Protein AF-A0A2V7X1V0-F1 (afdb_monomer_lite)

Radius of gyration: 23.71 Å; chains: 1; bounding box: 86×31×39 Å

pLDDT: mean 82.38, std 19.91, range [37.06, 98.44]

Sequence (101 aa):
MKFARLLITASSVACFLAAASAQTSRSFKLEPLSPKFMTIVGDAKLETVASGFGFTEGPMWDPAGFLYVSDETMNKIFRVYPNGKKEEVIALGDPDGNTFD

Foldseek 3Di:
DDDDDDDDDPDDPPPPPPPPPPPPPDDDDDDDPDPVVCVPCPPDDDDDQEDDADDWAAWDDDPVAWTWIDGQVQQFIWTGHSNHDIDTDDRHNGDHYDDDD

Secondary structure (DSSP, 8-state):
-----------SSTTSS--S------------SSHHHHHHHTT----------SSEEEEEEETTTEEEEEETTTTEEEEE-TTS-EEEEEE-S--------

Structure (mmCIF, N/CA/C/O backbone):
data_AF-A0A2V7X1V0-F1
#
_entry.id   AF-A0A2V7X1V0-F1
#
loop_
_atom_site.group_PDB
_atom_site.id
_atom_site.type_symbol
_atom_site.label_atom_id
_atom_site.label_alt_id
_atom_site.label_comp_id
_atom_site.label_asym_id
_atom_site.label_entity_id
_atom_site.label_seq_id
_atom_site.pdbx_PDB_ins_code
_atom_site.Cartn_x
_atom_site.Cartn_y
_atom_site.Cartn_z
_atom_site.occupancy
_atom_site.B_iso_or_equiv
_atom_site.auth_seq_id
_atom_site.auth_comp_id
_atom_site.auth_asym_id
_atom_site.auth_atom_id
_atom_site.pdbx_PDB_model_num
ATOM 1 N N . MET A 1 1 ? 70.988 -20.502 -5.388 1.00 37.06 1 MET A N 1
ATOM 2 C CA . MET A 1 1 ? 70.193 -19.397 -5.966 1.00 37.06 1 MET A CA 1
ATOM 3 C C . MET A 1 1 ? 68.722 -19.686 -5.722 1.00 37.06 1 MET A C 1
ATOM 5 O O . MET A 1 1 ? 68.285 -20.803 -5.950 1.00 37.06 1 MET A O 1
ATOM 9 N N . LYS A 1 2 ? 68.042 -18.701 -5.134 1.00 39.50 2 LYS A N 1
ATOM 10 C CA . LYS A 1 2 ? 66.651 -18.673 -4.660 1.00 39.50 2 LYS A CA 1
ATOM 11 C C . LYS A 1 2 ? 65.656 -19.158 -5.719 1.00 39.50 2 LYS A C 1
ATOM 13 O O . LYS A 1 2 ? 65.737 -18.639 -6.818 1.00 39.50 2 LYS A O 1
ATOM 18 N N . PHE A 1 3 ? 64.656 -19.957 -5.341 1.00 42.75 3 PHE A N 1
ATOM 19 C CA . PHE A 1 3 ? 63.272 -19.698 -5.759 1.00 42.75 3 PHE A CA 1
ATOM 20 C C . PHE A 1 3 ? 62.330 -19.998 -4.592 1.00 42.75 3 PHE A C 1
ATOM 22 O O . PHE A 1 3 ? 62.305 -21.093 -4.035 1.00 42.75 3 PHE A O 1
ATOM 29 N N . ALA A 1 4 ? 61.666 -18.934 -4.153 1.00 40.56 4 ALA A N 1
ATOM 30 C CA . ALA A 1 4 ? 60.837 -18.868 -2.967 1.00 40.56 4 ALA A CA 1
ATOM 31 C C . ALA A 1 4 ? 59.419 -19.372 -3.256 1.00 40.56 4 ALA A C 1
ATOM 33 O O . ALA A 1 4 ? 58.910 -19.249 -4.368 1.00 40.56 4 ALA A O 1
ATOM 34 N N . ARG A 1 5 ? 58.788 -19.904 -2.208 1.00 46.56 5 ARG A N 1
ATOM 35 C CA . ARG A 1 5 ? 57.357 -20.207 -2.123 1.00 46.56 5 ARG A CA 1
ATOM 36 C C . ARG A 1 5 ? 56.536 -18.957 -2.469 1.00 46.56 5 ARG A C 1
ATOM 38 O O . ARG A 1 5 ? 56.798 -17.906 -1.889 1.00 46.56 5 ARG A O 1
ATOM 45 N N . LEU A 1 6 ? 55.514 -19.087 -3.316 1.00 39.78 6 LEU A N 1
ATOM 46 C CA . LEU A 1 6 ? 54.448 -18.090 -3.426 1.00 39.78 6 LEU A CA 1
ATOM 47 C C . LEU A 1 6 ? 53.108 -18.753 -3.091 1.00 39.78 6 LEU A C 1
ATOM 49 O O . LEU A 1 6 ? 52.609 -19.604 -3.820 1.00 39.78 6 LEU A O 1
ATOM 53 N N . LEU A 1 7 ? 52.587 -18.377 -1.927 1.00 47.91 7 LEU A N 1
ATOM 54 C CA . LEU A 1 7 ? 51.258 -18.685 -1.422 1.00 47.91 7 LEU A CA 1
ATOM 55 C C . LEU A 1 7 ? 50.326 -17.505 -1.744 1.00 47.91 7 LEU A C 1
ATOM 57 O O . LEU A 1 7 ? 50.694 -16.363 -1.495 1.00 47.91 7 LEU A O 1
ATOM 61 N N . ILE A 1 8 ? 49.113 -17.849 -2.190 1.00 47.91 8 ILE A N 1
ATOM 62 C CA . ILE A 1 8 ? 47.825 -17.166 -1.959 1.00 47.91 8 ILE A CA 1
ATOM 63 C C . ILE A 1 8 ? 47.630 -15.768 -2.574 1.00 47.91 8 ILE A C 1
ATOM 65 O O . ILE A 1 8 ? 48.122 -14.779 -2.050 1.00 47.91 8 ILE A O 1
ATOM 69 N N . THR A 1 9 ? 46.688 -15.684 -3.522 1.00 42.91 9 THR A N 1
ATOM 70 C CA . THR A 1 9 ? 45.639 -14.642 -3.534 1.00 42.91 9 THR A CA 1
ATOM 71 C C . THR A 1 9 ? 44.330 -15.205 -4.106 1.00 42.91 9 THR A C 1
ATOM 73 O O . THR 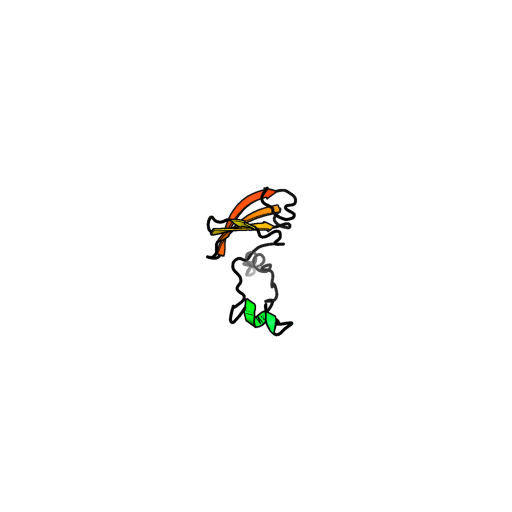A 1 9 ? 43.942 -14.943 -5.239 1.00 42.91 9 THR A O 1
ATOM 76 N N . ALA A 1 10 ? 43.610 -15.985 -3.299 1.00 50.47 10 ALA A N 1
ATOM 77 C CA . ALA A 1 10 ? 42.186 -16.249 -3.510 1.00 50.47 10 ALA A CA 1
ATOM 78 C C . ALA A 1 10 ? 41.376 -15.260 -2.654 1.00 50.47 10 ALA A C 1
ATOM 80 O O . ALA A 1 10 ? 40.889 -15.623 -1.594 1.00 50.47 10 ALA A O 1
ATOM 81 N N . SER A 1 11 ? 41.292 -13.992 -3.071 1.00 49.22 11 SER A N 1
ATOM 82 C CA . SER A 1 11 ? 40.530 -12.957 -2.348 1.00 49.22 11 SER A CA 1
ATOM 83 C C . SER A 1 11 ? 40.026 -11.882 -3.304 1.00 49.22 11 SER A C 1
ATOM 85 O O . SER A 1 11 ? 40.630 -10.820 -3.421 1.00 49.22 11 SER A O 1
ATOM 87 N N . SER A 1 12 ? 38.923 -12.132 -4.013 1.00 48.19 12 SER A N 1
ATOM 88 C CA . SER A 1 12 ? 38.195 -11.039 -4.694 1.00 48.19 12 SER A CA 1
ATOM 89 C C . SER A 1 12 ? 36.679 -11.236 -4.829 1.00 48.19 12 SER A C 1
ATOM 91 O O . SER A 1 12 ? 36.014 -10.341 -5.330 1.00 48.19 12 SER A O 1
ATOM 93 N N . VAL A 1 13 ? 36.089 -12.344 -4.363 1.00 49.09 13 VAL A N 1
ATOM 94 C CA . VAL A 1 13 ? 34.644 -12.602 -4.579 1.00 49.09 13 VAL A CA 1
ATOM 95 C C . VAL A 1 13 ? 33.761 -12.196 -3.381 1.00 49.09 13 VAL A C 1
ATOM 97 O O . VAL A 1 13 ? 32.543 -12.155 -3.495 1.00 49.09 13 VAL A O 1
ATOM 100 N N . ALA A 1 14 ? 34.332 -11.828 -2.231 1.00 46.22 14 ALA A N 1
ATOM 101 C CA . ALA A 1 14 ? 33.556 -11.721 -0.987 1.00 46.22 14 ALA A CA 1
ATOM 102 C C . ALA A 1 14 ? 32.909 -10.349 -0.680 1.00 46.22 14 ALA A C 1
ATOM 104 O O . ALA A 1 14 ? 32.162 -10.257 0.289 1.00 46.22 14 ALA A O 1
ATOM 105 N N . CYS A 1 15 ? 33.151 -9.284 -1.456 1.00 46.03 15 CYS A N 1
ATOM 106 C CA . CYS A 1 15 ? 32.758 -7.925 -1.033 1.00 46.03 15 CYS A CA 1
ATOM 107 C C . CYS A 1 15 ? 31.432 -7.373 -1.593 1.00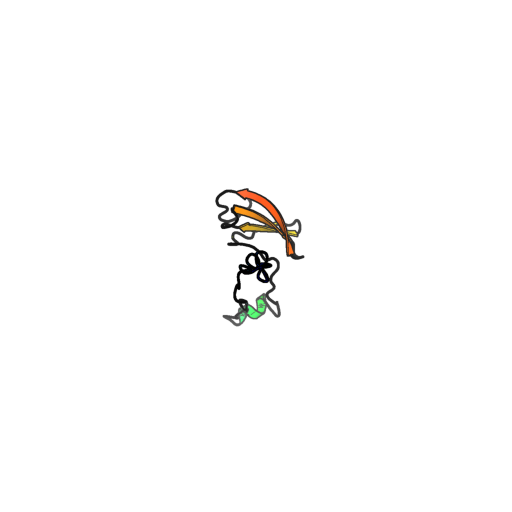 46.03 15 CYS A C 1
ATOM 109 O O . CYS A 1 15 ? 31.074 -6.256 -1.235 1.00 46.03 15 CYS A O 1
ATOM 111 N N . PHE A 1 16 ? 30.671 -8.104 -2.415 1.00 48.62 16 PHE A N 1
ATOM 112 C CA . PHE A 1 16 ? 29.440 -7.554 -3.021 1.00 48.62 16 PHE A CA 1
ATOM 113 C C . PHE A 1 16 ? 28.118 -7.915 -2.320 1.00 48.62 16 PHE A C 1
ATOM 115 O O . PHE A 1 16 ? 27.062 -7.502 -2.786 1.00 48.62 16 PHE A O 1
ATOM 122 N N . LEU A 1 17 ? 28.132 -8.638 -1.194 1.00 49.16 17 LEU A N 1
ATOM 123 C CA . LEU A 1 17 ? 26.892 -9.127 -0.560 1.00 49.16 17 LEU A CA 1
ATOM 124 C C . LEU A 1 17 ? 26.413 -8.332 0.669 1.00 49.16 17 LEU A C 1
ATOM 126 O O . LEU A 1 17 ? 25.378 -8.664 1.236 1.00 49.16 17 LEU A O 1
ATOM 130 N N . ALA A 1 18 ? 27.116 -7.279 1.091 1.00 49.22 18 ALA A N 1
ATOM 131 C CA . ALA A 1 18 ? 26.884 -6.651 2.399 1.00 49.22 18 ALA A CA 1
ATOM 132 C C . ALA A 1 18 ? 26.128 -5.305 2.365 1.00 49.22 18 ALA A C 1
ATOM 134 O O . ALA A 1 18 ? 26.320 -4.480 3.253 1.00 49.22 18 ALA A O 1
ATOM 135 N N . ALA A 1 19 ? 25.268 -5.068 1.371 1.00 52.78 19 ALA A N 1
ATOM 136 C CA . ALA A 1 19 ? 24.394 -3.886 1.338 1.00 52.78 19 ALA A CA 1
ATOM 137 C C . ALA A 1 19 ? 22.898 -4.245 1.347 1.00 52.78 19 ALA A C 1
ATOM 139 O O . ALA A 1 19 ? 22.064 -3.470 0.882 1.00 52.78 19 ALA A O 1
ATOM 140 N N . ALA A 1 20 ? 22.533 -5.416 1.879 1.00 56.88 20 ALA A N 1
ATOM 141 C CA . ALA A 1 20 ? 21.149 -5.653 2.266 1.00 56.88 20 ALA A CA 1
ATOM 142 C C . ALA A 1 20 ? 20.839 -4.702 3.429 1.00 56.88 20 ALA A C 1
ATOM 144 O O . ALA A 1 20 ? 21.313 -4.910 4.545 1.00 56.88 20 ALA A O 1
ATOM 145 N N . SER A 1 21 ? 20.124 -3.616 3.120 1.00 56.12 21 SER A N 1
ATOM 146 C CA . SER A 1 21 ? 19.634 -2.626 4.077 1.00 56.12 21 SER A CA 1
ATOM 147 C C . SER A 1 21 ? 19.136 -3.332 5.335 1.00 56.12 21 SER A C 1
ATOM 149 O O . SER A 1 21 ? 18.143 -4.062 5.300 1.00 56.12 21 SER A O 1
ATOM 151 N N . ALA A 1 22 ? 19.838 -3.132 6.450 1.00 51.38 22 ALA A N 1
ATOM 152 C CA . ALA A 1 22 ? 19.350 -3.495 7.768 1.00 51.38 22 ALA A CA 1
ATOM 153 C C . ALA A 1 22 ? 18.248 -2.497 8.148 1.00 51.38 22 ALA A C 1
ATOM 155 O O . ALA A 1 22 ? 18.424 -1.654 9.026 1.00 51.38 22 ALA A O 1
ATOM 156 N N . GLN A 1 23 ? 17.118 -2.557 7.440 1.00 58.84 23 GLN A N 1
ATOM 157 C CA . GLN A 1 23 ? 15.909 -1.860 7.837 1.00 58.84 23 GLN A CA 1
ATOM 158 C C . GLN A 1 23 ? 15.532 -2.450 9.196 1.00 58.84 23 GLN A C 1
ATOM 160 O O . GLN A 1 23 ? 15.170 -3.625 9.297 1.00 58.84 23 GLN A O 1
ATOM 165 N N . THR A 1 24 ? 15.696 -1.667 10.262 1.00 63.09 24 THR A N 1
ATOM 166 C CA . THR A 1 24 ? 15.275 -2.075 11.600 1.00 63.09 24 THR A CA 1
ATOM 167 C C . THR A 1 24 ? 13.819 -2.517 11.528 1.00 63.09 24 THR A C 1
ATOM 169 O O . THR A 1 24 ? 12.977 -1.820 10.956 1.00 63.09 24 THR A O 1
ATOM 172 N N . SER A 1 25 ? 13.530 -3.709 12.057 1.00 68.12 25 SER A N 1
ATOM 173 C CA . SER A 1 25 ? 12.163 -4.223 12.099 1.00 68.12 25 SER A CA 1
ATOM 174 C C . SER A 1 25 ? 11.298 -3.215 12.851 1.00 68.12 25 SER A C 1
ATOM 176 O O . SER A 1 25 ? 11.470 -3.010 14.055 1.00 68.12 25 SER A O 1
ATOM 178 N N . ARG A 1 26 ? 10.416 -2.521 12.126 1.00 72.44 26 ARG A N 1
ATOM 179 C CA . ARG A 1 26 ? 9.446 -1.617 12.737 1.00 72.44 26 ARG A CA 1
ATOM 180 C C . ARG A 1 26 ? 8.327 -2.479 13.304 1.00 72.44 26 ARG A C 1
ATOM 182 O O . ARG A 1 26 ? 7.677 -3.218 12.571 1.00 72.44 26 ARG A O 1
ATOM 189 N N . SER A 1 27 ? 8.107 -2.387 14.612 1.00 76.12 27 SER A N 1
ATOM 190 C CA . SER A 1 27 ? 6.936 -2.995 15.237 1.00 76.12 27 SER A CA 1
ATOM 191 C C . SER A 1 27 ? 5.722 -2.128 14.931 1.00 76.12 27 SER A C 1
ATOM 193 O O . SER A 1 27 ? 5.589 -1.038 15.483 1.00 76.12 27 SER A O 1
ATOM 195 N N . PHE A 1 28 ? 4.827 -2.612 14.077 1.00 80.44 28 PHE A N 1
ATOM 196 C CA . PHE A 1 28 ? 3.538 -1.968 13.865 1.00 80.44 28 PHE A CA 1
ATOM 197 C C . PHE A 1 28 ? 2.546 -2.452 14.925 1.00 80.44 28 PHE A C 1
ATOM 199 O O . PHE A 1 28 ? 2.398 -3.653 15.151 1.00 80.44 28 PHE A O 1
ATOM 206 N N . LYS A 1 29 ? 1.882 -1.517 15.605 1.00 84.25 29 LYS A N 1
ATOM 207 C CA . LYS A 1 29 ? 0.877 -1.811 16.627 1.00 84.25 29 LYS A CA 1
ATOM 208 C C . LYS A 1 29 ? -0.307 -0.872 16.451 1.00 84.25 29 LYS A C 1
ATOM 210 O O . LYS A 1 29 ? -0.124 0.319 16.227 1.00 84.25 29 LYS A O 1
ATOM 215 N N . LEU A 1 30 ? -1.509 -1.417 16.601 1.00 87.06 30 LEU A N 1
ATOM 216 C CA . LEU A 1 30 ? -2.725 -0.624 16.716 1.00 87.06 30 LEU A CA 1
ATOM 217 C C . LEU A 1 30 ? -2.840 -0.083 18.146 1.00 87.06 30 LEU A C 1
ATOM 219 O O . LEU A 1 30 ? -2.822 -0.852 19.112 1.00 87.06 30 LEU A O 1
ATOM 223 N N . GLU A 1 31 ? -2.937 1.238 18.277 1.00 88.94 31 GLU A N 1
ATOM 224 C CA . GLU A 1 31 ? -3.147 1.919 19.553 1.00 88.94 31 GLU A CA 1
ATOM 225 C C . GLU A 1 31 ? -4.562 2.518 19.603 1.00 88.94 31 GLU A C 1
ATOM 227 O O . GLU A 1 31 ? -4.870 3.441 18.845 1.00 88.94 31 GLU A O 1
ATOM 232 N N . PRO A 1 32 ? -5.452 2.006 20.469 1.00 91.56 32 PRO A N 1
ATOM 233 C CA . PRO A 1 32 ? -6.800 2.541 20.590 1.00 91.56 32 PRO A CA 1
ATOM 234 C C . PRO A 1 32 ? -6.786 3.881 21.339 1.00 91.56 32 PRO A C 1
ATOM 236 O O . PRO A 1 32 ? -6.610 3.920 22.553 1.00 91.56 32 PRO A O 1
ATOM 239 N N . LEU A 1 33 ? -7.048 4.981 20.627 1.00 94.56 33 LEU A N 1
ATOM 240 C CA . LEU A 1 33 ? -7.141 6.328 21.221 1.00 94.56 33 LEU A CA 1
ATOM 241 C C . LEU A 1 33 ? -8.520 6.639 21.834 1.00 94.56 33 LEU A C 1
ATOM 243 O O . LEU A 1 33 ? -8.714 7.685 22.450 1.00 94.56 33 LEU A O 1
ATOM 247 N N . SER A 1 34 ? -9.506 5.754 21.654 1.00 95.81 34 SER A N 1
ATOM 248 C CA . SER A 1 34 ? -10.827 5.874 22.278 1.00 95.81 34 SER A CA 1
ATOM 249 C C . SER A 1 34 ? -11.522 4.513 22.412 1.00 95.81 34 SER A C 1
ATOM 251 O O . SER A 1 34 ? -11.223 3.600 21.638 1.00 95.81 34 SER A O 1
ATOM 253 N N . PRO A 1 35 ? -12.522 4.374 23.306 1.00 92.75 35 PRO A N 1
ATOM 254 C CA . PRO A 1 35 ? -13.307 3.141 23.416 1.00 92.75 35 PRO A CA 1
ATOM 255 C C . PRO A 1 35 ? -14.019 2.737 22.116 1.00 92.75 35 PRO A C 1
ATOM 257 O O . PRO A 1 35 ? -14.161 1.550 21.837 1.00 92.75 35 PRO A O 1
ATOM 260 N N . LYS A 1 36 ? -14.424 3.713 21.286 1.00 96.31 36 LYS A N 1
ATOM 261 C CA . LYS A 1 36 ? -15.111 3.461 20.007 1.00 96.31 36 LYS A CA 1
ATOM 262 C C . LYS A 1 36 ? -14.223 2.761 18.976 1.00 96.31 36 LYS A C 1
ATOM 264 O O . LYS A 1 36 ? -14.750 2.105 18.085 1.00 96.31 36 LYS A O 1
ATOM 269 N N . PHE A 1 37 ? -12.897 2.868 19.097 1.00 95.00 37 PHE A N 1
ATOM 270 C CA . PHE A 1 37 ? -11.958 2.204 18.189 1.00 95.00 37 PHE A CA 1
ATOM 271 C C . PHE A 1 37 ? -12.188 0.689 18.161 1.00 95.00 37 PHE A C 1
ATOM 273 O O . PHE A 1 37 ? -12.318 0.097 17.093 1.00 95.00 37 PHE A O 1
ATOM 280 N N . MET A 1 38 ? -12.331 0.074 19.338 1.00 93.25 38 MET A N 1
ATOM 281 C CA . MET A 1 38 ? -12.518 -1.375 19.452 1.00 93.25 38 MET A CA 1
ATOM 282 C C . MET A 1 38 ? -13.865 -1.843 18.899 1.00 93.25 38 MET A C 1
ATOM 284 O O . MET A 1 38 ? -13.988 -2.994 18.499 1.00 93.25 38 MET A O 1
ATOM 288 N N . THR A 1 39 ? -14.863 -0.959 18.824 1.00 95.44 39 THR A N 1
ATOM 289 C CA . THR A 1 39 ? -16.151 -1.260 18.184 1.00 95.44 39 THR A CA 1
ATOM 290 C C . THR A 1 39 ? -16.027 -1.398 16.665 1.00 95.44 39 THR A C 1
ATOM 292 O O . THR A 1 39 ? -16.808 -2.122 16.062 1.00 95.44 39 THR A O 1
ATOM 295 N N . ILE A 1 40 ? -15.063 -0.707 16.050 1.00 93.88 40 ILE A N 1
ATOM 296 C CA . ILE A 1 40 ? -14.834 -0.730 14.599 1.00 93.88 40 ILE A CA 1
ATOM 297 C C . ILE A 1 40 ? -13.816 -1.812 14.235 1.00 93.88 40 ILE A C 1
ATOM 299 O O . ILE A 1 40 ? -14.023 -2.566 13.292 1.00 93.88 40 ILE A O 1
ATOM 303 N N . VAL A 1 41 ? -12.709 -1.873 14.976 1.00 93.44 41 VAL A N 1
ATOM 304 C CA . VAL A 1 41 ? -11.538 -2.681 14.611 1.00 93.44 41 VAL A CA 1
ATOM 305 C C . VAL A 1 41 ? -11.565 -4.077 15.239 1.00 93.44 41 VAL A C 1
ATOM 307 O O . VAL A 1 41 ? -11.029 -5.015 14.655 1.00 93.44 41 VAL A O 1
ATOM 310 N N . GLY A 1 42 ? -12.202 -4.248 16.403 1.00 92.19 42 GLY A N 1
ATOM 311 C CA . GLY A 1 42 ? -12.292 -5.545 17.077 1.00 92.19 42 GLY A CA 1
ATOM 312 C C . GLY A 1 42 ? -10.921 -6.158 17.378 1.00 92.19 42 GLY A C 1
ATOM 313 O O . GLY A 1 42 ? -10.039 -5.497 17.923 1.00 92.19 42 GLY A O 1
ATOM 314 N N . ASP A 1 43 ? -10.752 -7.43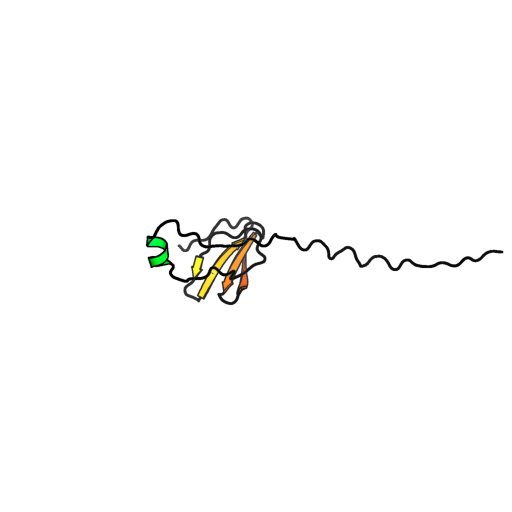2 17.033 1.00 89.75 43 ASP A N 1
ATOM 315 C CA . ASP A 1 43 ? -9.525 -8.216 17.199 1.00 89.75 43 ASP A CA 1
ATOM 316 C C . ASP A 1 43 ? -8.636 -8.244 15.940 1.00 89.75 43 ASP A C 1
ATOM 318 O O . ASP A 1 43 ? -7.721 -9.070 15.845 1.00 89.75 43 ASP A O 1
ATOM 322 N N . ALA A 1 44 ? -8.879 -7.340 14.982 1.00 90.75 44 ALA A N 1
ATOM 323 C CA . ALA A 1 44 ? -8.115 -7.272 13.745 1.00 90.75 44 ALA A CA 1
ATOM 324 C C . ALA A 1 44 ? -6.608 -7.127 14.011 1.00 90.75 44 ALA A C 1
ATOM 326 O O . ALA A 1 44 ? -6.155 -6.364 14.871 1.00 90.75 44 ALA A O 1
ATOM 327 N N . LYS A 1 45 ? -5.817 -7.863 13.228 1.00 86.81 45 LYS A N 1
ATOM 328 C CA . LYS A 1 45 ? -4.356 -7.835 13.281 1.00 86.81 45 LYS A CA 1
ATOM 329 C C . LYS A 1 45 ? -3.827 -7.061 12.090 1.00 86.81 45 LYS A C 1
ATOM 331 O O . LYS A 1 45 ? -4.278 -7.257 10.969 1.00 86.81 45 LYS A O 1
ATOM 336 N N . LEU A 1 46 ? -2.854 -6.199 12.351 1.00 89.31 46 LEU A N 1
ATOM 337 C CA . LE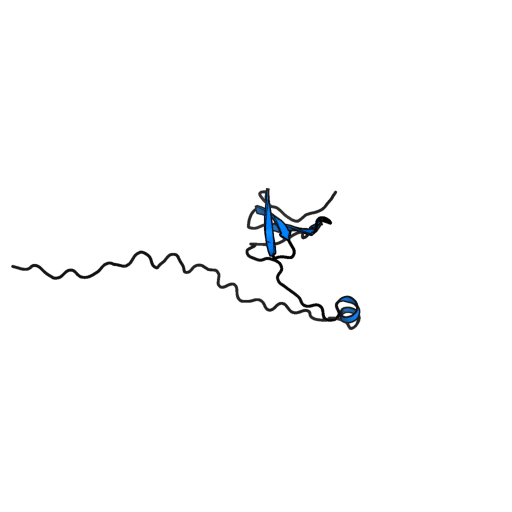U A 1 46 ? -2.138 -5.508 11.293 1.00 89.31 46 LEU A CA 1
ATOM 338 C C . LEU A 1 46 ? -1.123 -6.465 10.662 1.00 89.31 46 LEU A C 1
ATOM 340 O O . LEU A 1 46 ? -0.344 -7.099 11.376 1.00 89.31 46 LEU A O 1
ATOM 344 N N . GLU A 1 47 ? -1.136 -6.553 9.338 1.00 88.94 47 GLU A N 1
ATOM 345 C CA . GLU A 1 47 ? -0.263 -7.432 8.566 1.00 88.94 47 GLU A CA 1
ATOM 346 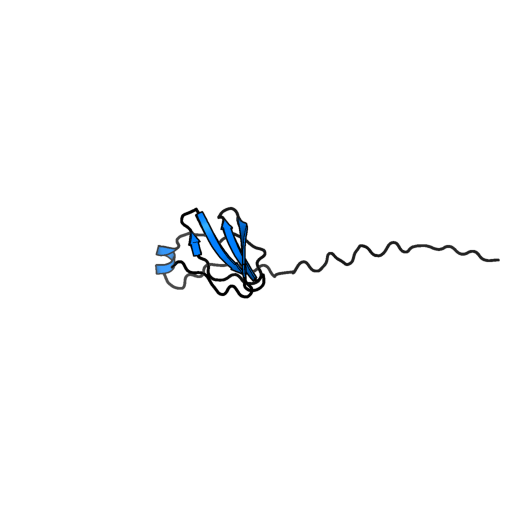C C . GLU A 1 47 ? 0.428 -6.681 7.429 1.00 88.94 47 GLU A C 1
ATOM 348 O O . GLU A 1 47 ? -0.100 -5.720 6.866 1.00 88.94 47 GLU A O 1
ATOM 353 N N . THR A 1 48 ? 1.631 -7.133 7.087 1.00 91.19 48 THR A N 1
ATOM 354 C CA . THR A 1 48 ? 2.340 -6.651 5.903 1.00 91.19 48 THR A CA 1
ATOM 355 C C . THR A 1 48 ? 1.862 -7.446 4.696 1.00 91.19 48 THR A C 1
ATOM 357 O O . THR A 1 48 ? 2.211 -8.616 4.564 1.00 91.19 48 THR A O 1
ATOM 360 N N . VAL A 1 49 ? 1.107 -6.807 3.800 1.00 93.62 49 VAL A N 1
ATOM 361 C CA . VAL A 1 49 ? 0.620 -7.447 2.565 1.00 93.62 49 VAL A CA 1
ATOM 362 C C . VAL A 1 49 ? 1.743 -7.586 1.535 1.00 93.62 49 VAL A C 1
ATOM 364 O O . VAL A 1 49 ? 1.928 -8.651 0.961 1.00 93.62 49 VAL A O 1
ATOM 367 N N . ALA A 1 50 ? 2.534 -6.533 1.317 1.00 94.75 50 ALA A N 1
ATOM 368 C CA . ALA A 1 50 ? 3.656 -6.542 0.381 1.00 94.75 50 ALA A CA 1
ATOM 369 C C . ALA A 1 50 ? 4.815 -5.670 0.885 1.00 94.75 50 ALA A C 1
ATOM 371 O O . ALA A 1 50 ? 4.630 -4.777 1.711 1.00 94.75 50 ALA A O 1
ATOM 372 N N . SER A 1 51 ? 6.024 -5.935 0.388 1.00 93.75 51 SER A N 1
ATOM 373 C CA . SER A 1 51 ? 7.253 -5.245 0.793 1.00 93.75 51 SER A CA 1
ATOM 374 C C . SER A 1 51 ? 8.175 -4.956 -0.402 1.00 93.75 51 SER A C 1
ATOM 376 O O . SER A 1 51 ? 7.817 -5.172 -1.567 1.00 93.75 51 SER A O 1
ATOM 378 N N . GLY A 1 52 ? 9.364 -4.410 -0.126 1.00 93.81 52 GLY A N 1
ATOM 379 C CA . GLY A 1 52 ? 10.353 -4.071 -1.153 1.00 93.81 52 GLY A CA 1
ATOM 380 C C . GLY A 1 52 ? 9.942 -2.876 -2.015 1.00 93.81 52 GLY A C 1
ATOM 381 O O . GLY A 1 52 ? 10.132 -2.920 -3.227 1.00 93.81 52 GLY A O 1
ATOM 382 N N . PHE A 1 53 ? 9.306 -1.879 -1.405 1.00 95.00 53 PHE A N 1
ATOM 383 C CA . PHE A 1 53 ? 9.030 -0.561 -1.982 1.00 95.00 53 PHE A CA 1
ATOM 384 C C . PHE A 1 53 ? 10.053 0.454 -1.454 1.00 95.00 53 PHE A C 1
ATOM 386 O O . PHE A 1 53 ? 10.695 0.192 -0.432 1.00 95.00 53 PHE A O 1
ATOM 393 N N . GLY A 1 54 ? 10.207 1.585 -2.138 1.00 94.81 54 GLY A N 1
ATOM 394 C CA . GLY A 1 54 ? 10.971 2.729 -1.650 1.00 94.81 54 GLY A CA 1
ATOM 395 C C . GLY A 1 54 ? 10.101 3.657 -0.807 1.00 94.81 54 GLY A C 1
ATOM 396 O O . GLY A 1 54 ? 10.315 3.757 0.401 1.00 94.81 54 GLY A O 1
ATOM 397 N N . PHE A 1 55 ? 9.085 4.263 -1.425 1.00 94.38 55 PHE A N 1
ATOM 398 C CA . PHE A 1 55 ? 8.122 5.132 -0.743 1.00 94.38 55 PHE A CA 1
ATOM 399 C C . PHE A 1 55 ? 6.718 4.885 -1.300 1.00 94.38 55 PHE A C 1
ATOM 401 O O . PHE A 1 55 ? 6.417 5.317 -2.404 1.00 94.38 55 PHE A O 1
ATOM 408 N N . THR A 1 56 ? 5.865 4.179 -0.553 1.00 95.44 56 THR A N 1
ATOM 409 C CA . THR A 1 56 ? 4.494 3.856 -0.985 1.00 95.44 56 THR A CA 1
ATOM 410 C C . THR A 1 56 ? 3.521 5.006 -0.741 1.00 95.44 56 THR A C 1
ATOM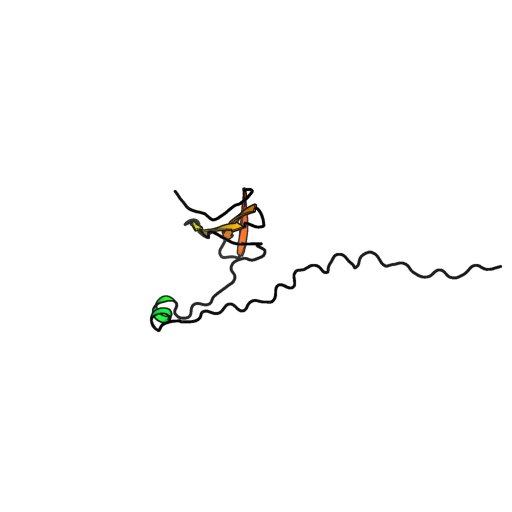 412 O O . THR A 1 56 ? 3.415 5.446 0.402 1.00 95.44 56 THR A O 1
ATOM 415 N N . GLU A 1 57 ? 2.736 5.372 -1.752 1.00 95.56 57 GLU A N 1
ATOM 416 C CA . GLU A 1 57 ? 1.685 6.398 -1.678 1.00 95.56 57 GLU A CA 1
ATOM 417 C C . GLU A 1 57 ? 0.408 5.994 -2.425 1.00 95.56 57 GLU A C 1
ATOM 419 O O . GLU A 1 57 ? 0.384 5.038 -3.210 1.00 95.56 57 GLU A O 1
ATOM 424 N N . GLY A 1 58 ? -0.669 6.740 -2.165 1.00 95.75 58 GLY A N 1
ATOM 425 C CA . GLY A 1 58 ? -1.928 6.674 -2.914 1.00 95.75 58 GLY A CA 1
ATOM 426 C C . GLY A 1 58 ? -2.506 5.270 -3.113 1.00 95.75 58 GLY A C 1
ATOM 427 O O . GLY A 1 58 ? -2.704 4.876 -4.266 1.00 95.75 58 GLY A O 1
ATOM 428 N N . PRO A 1 59 ? -2.770 4.493 -2.045 1.00 96.38 59 PRO A N 1
ATOM 429 C CA . PRO A 1 59 ? -3.420 3.200 -2.191 1.00 96.38 59 PRO A CA 1
ATOM 430 C C . PRO A 1 59 ? -4.839 3.373 -2.750 1.00 96.38 59 PRO A C 1
ATOM 432 O O . PRO A 1 59 ? -5.644 4.115 -2.190 1.00 96.38 59 PRO A O 1
ATOM 435 N N . MET A 1 60 ? -5.168 2.646 -3.818 1.00 96.88 60 MET A N 1
ATOM 436 C CA . MET A 1 60 ? -6.499 2.653 -4.435 1.00 96.88 60 MET A CA 1
ATOM 437 C C . MET A 1 60 ? -7.017 1.232 -4.627 1.00 96.88 60 MET A C 1
ATOM 439 O O . MET A 1 60 ? -6.382 0.433 -5.310 1.00 96.88 60 MET A O 1
ATOM 443 N N . TRP A 1 61 ? -8.178 0.909 -4.059 1.00 96.62 61 TRP A N 1
ATOM 444 C CA . TRP A 1 61 ? -8.780 -0.418 -4.201 1.00 96.62 61 TRP A CA 1
ATOM 445 C C . TRP A 1 61 ? -9.527 -0.573 -5.525 1.00 96.62 61 TRP A C 1
ATOM 447 O O . TRP A 1 61 ? -10.442 0.193 -5.815 1.00 96.62 61 TRP A O 1
ATOM 457 N N . ASP A 1 62 ? -9.183 -1.611 -6.284 1.00 97.25 62 ASP A N 1
ATOM 458 C CA . ASP A 1 62 ? -9.912 -2.033 -7.475 1.00 97.25 62 ASP A CA 1
ATOM 459 C C . ASP A 1 62 ? -10.845 -3.214 -7.125 1.00 97.25 62 ASP A C 1
ATOM 461 O O . ASP A 1 62 ? -10.388 -4.204 -6.537 1.00 97.25 62 ASP A O 1
ATOM 465 N N . PRO A 1 63 ? -12.142 -3.172 -7.495 1.00 96.94 63 PRO A N 1
ATOM 466 C CA . PRO A 1 63 ? -13.073 -4.287 -7.299 1.00 96.94 63 PRO A CA 1
ATOM 467 C C . PRO A 1 63 ? -12.624 -5.627 -7.906 1.00 96.94 63 PRO A C 1
ATOM 469 O O . PRO A 1 63 ? -13.126 -6.672 -7.494 1.00 96.94 63 PRO A O 1
ATOM 472 N N . ALA A 1 64 ? -11.668 -5.628 -8.841 1.00 97.19 64 ALA A N 1
ATOM 473 C CA . ALA A 1 64 ? -11.024 -6.832 -9.362 1.00 97.19 64 ALA A CA 1
ATOM 474 C C . ALA A 1 64 ? -10.108 -7.549 -8.343 1.00 97.19 64 ALA A C 1
ATOM 476 O O . ALA A 1 64 ? -9.619 -8.643 -8.629 1.00 97.19 64 ALA A O 1
ATOM 477 N N . GLY A 1 65 ? -9.895 -6.981 -7.150 1.00 97.56 65 GLY A N 1
ATOM 478 C CA . GLY A 1 65 ? -9.261 -7.663 -6.019 1.00 97.56 65 GLY A CA 1
ATOM 479 C C . GLY A 1 65 ? -7.787 -7.323 -5.799 1.00 97.56 65 GLY A C 1
ATOM 480 O O . GLY A 1 65 ? -7.029 -8.180 -5.337 1.00 97.56 65 GLY A O 1
ATOM 481 N N . PHE A 1 66 ? -7.363 -6.104 -6.130 1.00 97.75 66 PHE A N 1
ATOM 482 C CA . PHE A 1 66 ? -6.003 -5.618 -5.885 1.00 97.75 66 PHE A CA 1
ATOM 483 C C . PHE A 1 66 ? -5.994 -4.126 -5.521 1.00 97.75 66 PHE A C 1
ATOM 485 O O . PHE A 1 66 ? -6.953 -3.402 -5.778 1.00 97.75 66 PHE A O 1
ATOM 492 N N . LEU A 1 67 ? -4.889 -3.662 -4.935 1.00 97.44 67 LEU A N 1
ATOM 493 C CA . LEU A 1 67 ? -4.601 -2.241 -4.730 1.00 97.44 67 LEU A CA 1
ATOM 494 C C . LEU A 1 67 ? -3.714 -1.715 -5.860 1.00 97.44 67 LEU A C 1
ATOM 496 O O . LEU A 1 67 ? -2.720 -2.362 -6.181 1.00 97.44 67 LEU A O 1
ATOM 500 N N . TYR A 1 68 ? -3.995 -0.533 -6.401 1.00 97.62 68 TYR A N 1
ATOM 501 C CA . TYR A 1 68 ? -2.947 0.289 -7.005 1.00 97.62 68 TYR A CA 1
ATOM 502 C C . TYR A 1 68 ? -2.149 0.972 -5.893 1.00 97.62 68 TYR A C 1
ATOM 504 O O . TYR A 1 68 ? -2.735 1.452 -4.924 1.00 97.62 68 TYR A O 1
ATOM 512 N N . VAL A 1 69 ? -0.824 0.989 -6.017 1.00 97.62 69 VAL A N 1
ATOM 513 C CA . VAL A 1 69 ? 0.101 1.649 -5.086 1.00 97.62 69 VAL A CA 1
ATOM 514 C C . VAL A 1 69 ? 1.183 2.350 -5.898 1.00 97.62 69 VAL A C 1
ATOM 516 O O . VAL A 1 69 ? 1.847 1.703 -6.714 1.00 97.62 69 VAL A O 1
ATOM 519 N N . SER A 1 70 ? 1.371 3.647 -5.672 1.00 97.31 70 SER A N 1
ATOM 520 C CA . SER A 1 70 ? 2.488 4.404 -6.240 1.00 97.31 70 SER A CA 1
ATOM 521 C C . SER A 1 70 ? 3.754 4.184 -5.421 1.00 97.31 70 SER A C 1
ATOM 523 O O . SER A 1 70 ? 3.687 4.037 -4.202 1.00 97.31 70 SER A O 1
ATOM 525 N N . ASP A 1 71 ? 4.905 4.162 -6.088 1.00 96.88 71 ASP A N 1
ATOM 526 C CA . ASP A 1 71 ? 6.218 4.205 -5.454 1.00 96.88 71 ASP A CA 1
ATOM 527 C C . ASP A 1 71 ? 7.021 5.393 -5.992 1.00 96.88 71 ASP A C 1
ATOM 529 O O . ASP A 1 71 ? 7.548 5.328 -7.108 1.00 96.88 71 ASP A O 1
ATOM 533 N N . GLU A 1 72 ? 7.120 6.463 -5.198 1.00 95.69 72 GLU A N 1
ATOM 534 C CA . GLU A 1 72 ? 7.804 7.710 -5.581 1.00 95.69 72 GLU A CA 1
ATOM 535 C C . GLU A 1 72 ? 9.312 7.530 -5.765 1.00 95.69 72 GLU A C 1
ATOM 537 O O . GLU A 1 72 ? 9.956 8.243 -6.523 1.00 95.69 72 GLU A O 1
ATOM 542 N N . THR A 1 73 ? 9.920 6.557 -5.083 1.00 95.38 73 THR A N 1
ATOM 543 C CA . THR A 1 73 ? 11.364 6.321 -5.225 1.00 95.38 73 THR A CA 1
ATOM 544 C C . THR A 1 73 ? 11.661 5.453 -6.444 1.00 95.38 73 THR A C 1
ATOM 546 O O . THR A 1 73 ? 12.687 5.622 -7.102 1.00 95.38 73 THR A O 1
ATOM 549 N N . MET A 1 74 ? 10.786 4.486 -6.737 1.00 95.88 74 MET A N 1
ATOM 550 C CA . MET A 1 74 ? 10.937 3.601 -7.895 1.00 95.88 74 MET A CA 1
ATOM 551 C C . MET A 1 74 ? 10.360 4.179 -9.183 1.00 95.88 74 MET A C 1
ATOM 553 O O . MET A 1 74 ? 10.604 3.591 -10.241 1.00 95.88 74 MET A O 1
ATOM 557 N N . ASN A 1 75 ? 9.623 5.290 -9.112 1.00 96.81 75 ASN A N 1
ATOM 558 C CA . ASN A 1 75 ? 8.983 5.933 -10.255 1.00 96.81 75 ASN A CA 1
ATOM 559 C C . ASN A 1 75 ? 8.024 4.988 -10.989 1.00 96.81 75 ASN A C 1
ATOM 561 O O . ASN A 1 75 ? 8.068 4.842 -12.214 1.00 96.81 75 ASN A O 1
ATOM 565 N N . LYS A 1 76 ? 7.196 4.265 -10.223 1.00 97.06 76 LYS A N 1
ATOM 566 C CA . LYS A 1 76 ? 6.290 3.224 -10.733 1.00 97.06 76 LYS A CA 1
ATOM 567 C C . LYS A 1 76 ? 4.961 3.185 -9.994 1.00 97.06 76 LYS A C 1
ATOM 569 O O . LYS A 1 76 ? 4.902 3.471 -8.805 1.00 97.06 76 LYS A O 1
ATOM 574 N N . ILE A 1 77 ? 3.922 2.723 -10.685 1.00 97.50 77 ILE A N 1
ATOM 575 C CA . ILE A 1 77 ? 2.668 2.268 -10.071 1.00 97.50 77 ILE A CA 1
ATOM 576 C C . ILE A 1 77 ? 2.626 0.742 -10.134 1.00 97.50 77 ILE A C 1
ATOM 578 O O . ILE A 1 77 ? 2.932 0.143 -11.170 1.00 97.50 77 ILE A O 1
ATOM 582 N N . PHE A 1 78 ? 2.215 0.107 -9.039 1.00 97.88 78 PHE A N 1
ATOM 583 C CA . PHE A 1 78 ? 2.057 -1.338 -8.924 1.00 97.88 78 PHE A CA 1
ATOM 584 C C . PHE A 1 78 ? 0.610 -1.730 -8.645 1.00 97.88 78 PHE A C 1
ATOM 586 O O . PHE A 1 78 ? -0.084 -1.046 -7.901 1.00 97.88 78 PHE A O 1
ATOM 593 N N . ARG A 1 79 ? 0.192 -2.893 -9.150 1.00 98.44 79 ARG A N 1
ATOM 594 C CA . ARG A 1 79 ? -0.888 -3.676 -8.541 1.00 98.44 79 ARG A CA 1
ATOM 595 C C . ARG A 1 79 ? -0.317 -4.493 -7.397 1.00 98.44 79 ARG A C 1
ATOM 597 O O . ARG A 1 79 ? 0.722 -5.128 -7.569 1.00 98.44 79 ARG A O 1
ATOM 604 N N . VAL A 1 80 ? -1.007 -4.529 -6.267 1.00 98.38 80 VAL A N 1
ATOM 605 C CA . VAL A 1 80 ? -0.666 -5.334 -5.092 1.00 98.38 80 VAL A CA 1
ATOM 606 C C . VAL A 1 80 ? -1.849 -6.228 -4.750 1.00 98.38 80 VAL A C 1
ATOM 608 O O . VAL A 1 80 ? -2.952 -5.749 -4.495 1.00 98.38 80 VAL A O 1
ATOM 611 N N . TYR A 1 81 ? -1.615 -7.536 -4.751 1.00 98.00 81 TYR A N 1
ATOM 612 C CA . TYR A 1 81 ? -2.633 -8.548 -4.492 1.00 98.00 81 TYR A CA 1
ATOM 613 C C . TYR A 1 81 ? -2.598 -8.998 -3.022 1.00 98.00 81 TYR A C 1
ATOM 615 O O . TYR A 1 81 ? -1.526 -8.986 -2.411 1.00 98.00 81 TYR A O 1
ATOM 623 N N . PRO A 1 82 ? -3.720 -9.487 -2.456 1.00 95.56 82 PRO A N 1
ATOM 624 C CA . PRO A 1 82 ? -3.779 -9.946 -1.062 1.00 95.56 82 PRO A CA 1
ATOM 625 C C . PRO A 1 82 ? -2.783 -11.058 -0.702 1.00 95.56 82 PRO A C 1
ATOM 627 O O . PRO A 1 82 ? -2.407 -11.203 0.453 1.00 95.56 82 PRO A O 1
ATOM 630 N N . ASN A 1 83 ? -2.326 -11.843 -1.682 1.00 95.44 83 ASN A N 1
ATOM 631 C CA . ASN A 1 83 ? -1.308 -12.881 -1.479 1.00 95.44 83 ASN A CA 1
ATOM 632 C C . ASN A 1 83 ? 0.140 -12.343 -1.472 1.00 95.44 83 ASN A C 1
ATOM 634 O O . ASN A 1 83 ? 1.084 -13.131 -1.493 1.00 95.44 83 ASN A O 1
ATOM 638 N N . GLY A 1 84 ? 0.315 -11.022 -1.516 1.00 94.94 84 GLY A N 1
ATOM 639 C CA . GLY A 1 84 ? 1.603 -10.333 -1.519 1.00 94.94 84 GLY A CA 1
ATOM 640 C C . GLY A 1 84 ? 2.314 -10.269 -2.867 1.00 94.94 84 GLY A C 1
ATOM 641 O O . GLY A 1 84 ? 3.391 -9.676 -2.964 1.00 94.94 84 GLY A O 1
ATOM 642 N N . LYS A 1 85 ? 1.723 -10.819 -3.935 1.00 97.12 85 LYS A N 1
ATOM 643 C CA . LYS A 1 85 ? 2.210 -10.587 -5.297 1.00 97.12 85 LYS A CA 1
ATOM 644 C C . LYS A 1 85 ? 2.066 -9.101 -5.635 1.00 97.12 85 LYS A C 1
ATOM 646 O O . LYS A 1 85 ? 1.031 -8.501 -5.351 1.00 97.12 85 LYS A O 1
ATOM 651 N N . LYS A 1 86 ? 3.069 -8.533 -6.307 1.00 97.12 86 LYS A N 1
ATOM 652 C CA . LYS A 1 86 ? 2.964 -7.215 -6.939 1.00 97.12 86 LYS A CA 1
ATOM 653 C C . LYS A 1 86 ? 3.356 -7.255 -8.409 1.00 97.12 86 LYS A C 1
ATOM 655 O O . LYS A 1 86 ? 4.240 -8.019 -8.790 1.00 97.12 86 LYS A O 1
ATOM 660 N N . GLU A 1 87 ? 2.693 -6.441 -9.218 1.00 98.19 87 GLU A N 1
ATOM 661 C CA . GLU A 1 87 ? 2.916 -6.322 -10.660 1.00 98.19 87 GLU A CA 1
ATOM 662 C C . GLU A 1 87 ? 3.083 -4.854 -11.027 1.00 98.19 87 GLU A C 1
ATOM 664 O O . GLU A 1 87 ? 2.273 -4.027 -10.622 1.00 98.19 87 GLU A O 1
ATOM 669 N N . GLU A 1 88 ? 4.125 -4.521 -11.782 1.00 97.69 88 GLU A N 1
ATOM 670 C CA . GLU A 1 88 ? 4.286 -3.175 -12.331 1.00 97.69 88 GLU A CA 1
ATOM 671 C C . GLU A 1 88 ? 3.187 -2.902 -13.362 1.00 97.69 88 GLU A C 1
ATOM 673 O O . GLU A 1 88 ? 2.928 -3.725 -14.240 1.00 97.69 88 GLU A O 1
ATOM 678 N N . VAL A 1 89 ? 2.542 -1.746 -13.240 1.00 97.00 89 VAL A N 1
ATOM 679 C CA . VAL A 1 89 ? 1.546 -1.257 -14.198 1.00 97.00 89 VAL A CA 1
ATOM 680 C C . VAL A 1 89 ? 2.217 -0.337 -15.203 1.00 97.00 89 VAL A C 1
ATOM 682 O O . VAL A 1 89 ? 2.055 -0.503 -16.409 1.00 97.00 89 VAL A O 1
ATOM 685 N N . ILE A 1 90 ? 2.955 0.649 -14.694 1.00 96.50 90 ILE A N 1
ATOM 686 C CA . ILE A 1 90 ? 3.582 1.698 -15.490 1.00 96.50 90 ILE A CA 1
ATOM 687 C C . ILE A 1 90 ? 4.745 2.323 -14.718 1.00 96.50 90 ILE A C 1
ATOM 689 O O . ILE A 1 90 ? 4.697 2.417 -13.490 1.00 96.50 90 ILE A O 1
ATOM 693 N N . ALA A 1 91 ? 5.766 2.774 -15.448 1.00 96.12 91 ALA A N 1
ATOM 694 C CA . ALA A 1 91 ? 6.818 3.638 -14.932 1.00 96.12 91 ALA A CA 1
ATOM 695 C C . ALA A 1 91 ? 6.500 5.101 -15.278 1.00 96.12 91 ALA A C 1
ATOM 697 O O . ALA A 1 91 ? 6.357 5.453 -16.451 1.00 96.12 91 ALA A O 1
ATOM 698 N N . LEU A 1 92 ? 6.378 5.938 -14.252 1.00 82.06 92 LEU A N 1
ATOM 699 C CA . LEU A 1 92 ? 6.063 7.364 -14.328 1.00 82.06 92 LEU A CA 1
ATOM 700 C C . LEU A 1 92 ? 7.132 8.101 -13.531 1.00 82.06 92 LEU A C 1
ATOM 702 O O . LEU A 1 92 ? 7.482 7.650 -12.454 1.00 82.06 92 LEU A O 1
ATOM 706 N N . GLY A 1 93 ? 7.672 9.204 -14.043 1.00 90.06 93 GLY A N 1
ATOM 707 C CA . GLY A 1 93 ? 8.841 9.850 -13.431 1.00 90.06 93 GLY A CA 1
ATOM 708 C C . GLY A 1 93 ? 8.650 10.396 -12.010 1.00 90.06 93 GLY A C 1
ATOM 709 O O . GLY A 1 93 ? 9.663 10.672 -11.381 1.00 90.06 93 GLY A O 1
ATOM 710 N N . ASP A 1 94 ? 7.405 10.574 -11.554 1.00 90.19 94 ASP A N 1
ATOM 711 C CA . ASP A 1 94 ? 7.054 11.100 -10.225 1.00 90.19 94 ASP A CA 1
ATOM 712 C C . ASP A 1 94 ? 5.589 10.735 -9.870 1.00 90.19 94 ASP A C 1
ATOM 714 O O . ASP A 1 94 ? 4.671 11.526 -10.107 1.00 90.19 94 ASP A O 1
ATOM 718 N N . PRO A 1 95 ? 5.298 9.482 -9.468 1.00 91.62 95 PRO A N 1
ATOM 719 C CA . PRO A 1 95 ? 3.935 9.047 -9.182 1.00 91.62 95 PRO A CA 1
ATOM 720 C C . PRO A 1 95 ? 3.510 9.468 -7.764 1.00 91.62 95 PRO A C 1
ATOM 722 O O . PRO A 1 95 ? 3.665 8.705 -6.815 1.00 91.62 95 PRO A O 1
ATOM 725 N N . ASP A 1 96 ? 2.921 10.656 -7.641 1.00 91.00 96 ASP A N 1
ATOM 726 C CA . ASP A 1 96 ? 2.420 11.220 -6.377 1.00 91.00 96 ASP A CA 1
ATOM 727 C C . ASP A 1 96 ? 0.907 10.958 -6.207 1.00 91.00 96 ASP A C 1
ATOM 729 O O . ASP A 1 96 ? 0.042 11.751 -6.591 1.00 91.00 96 ASP A O 1
ATOM 733 N N . GLY A 1 97 ? 0.574 9.775 -5.686 1.00 89.62 97 GLY A N 1
ATOM 734 C CA . GLY A 1 97 ? -0.807 9.364 -5.413 1.00 89.62 97 GLY A CA 1
ATOM 735 C C . GLY A 1 97 ? -1.555 8.701 -6.584 1.00 89.62 97 GLY A C 1
ATOM 736 O O . GLY A 1 97 ? -1.037 8.568 -7.690 1.00 89.62 97 GLY A O 1
ATOM 737 N N . ASN A 1 98 ? -2.788 8.237 -6.325 1.00 91.56 98 ASN A N 1
ATOM 738 C CA . ASN A 1 98 ? -3.698 7.653 -7.324 1.00 91.56 98 ASN A CA 1
ATOM 739 C C . ASN A 1 98 ? -5.159 8.040 -7.022 1.00 91.56 98 ASN A C 1
ATOM 741 O O . ASN A 1 98 ? -5.570 8.021 -5.861 1.00 91.56 98 ASN A O 1
ATOM 745 N N . THR A 1 99 ? -5.960 8.320 -8.060 1.00 90.50 99 THR A N 1
ATOM 746 C CA . THR A 1 99 ? -7.431 8.429 -7.983 1.00 90.50 99 THR A CA 1
ATOM 747 C C . THR A 1 99 ? -8.110 7.725 -9.171 1.00 90.50 99 THR A C 1
ATOM 749 O O . THR A 1 99 ? -7.472 7.543 -10.206 1.00 90.50 99 THR A O 1
ATOM 752 N N . PHE A 1 100 ? -9.382 7.333 -9.035 1.00 86.62 100 PHE A N 1
ATOM 753 C CA . PHE A 1 100 ? -10.267 7.119 -10.189 1.00 86.62 100 PHE A CA 1
ATOM 754 C C . PHE A 1 100 ? -10.898 8.456 -10.606 1.00 86.62 100 PHE A C 1
ATOM 756 O O . PHE A 1 100 ? -10.890 9.405 -9.812 1.00 86.62 100 PHE A O 1
ATOM 763 N N . ASP A 1 101 ? -11.387 8.528 -11.841 1.00 81.50 101 ASP A N 1
ATOM 764 C CA . ASP A 1 101 ? -12.119 9.668 -12.402 1.00 81.50 101 ASP A CA 1
ATOM 765 C C . ASP A 1 101 ? -13.605 9.704 -12.002 1.00 81.50 101 ASP A C 1
ATOM 767 O O . ASP A 1 101 ? -14.179 8.645 -11.651 1.00 81.50 101 ASP A O 1
#